Protein AF-A0A5D2M861-F1 (afdb_monomer_lite)

Secondary structure (DSSP, 8-state):
-HHHHHHHHHHTT-S-TTTTEEETTTEE---------S--SS-HHHHHHHHHHHHHHHH-

Radius of gyration: 13.37 Å; chains: 1; bounding box: 26×17×40 Å

Sequence (60 aa):
MVQHLQKLVQLSGMINLKELSLVSGKAAWMAYLDIYCYDADGALFDTALLSAVAAFSHYF

Foldseek 3Di:
DVVVLVVCVVVVCLDPQVVQDPDPPPDGDDDDDDDDDPDPPDPVVVVSSVVVSVVSVVPD

InterPro domains:
  IPR020568 Ribosomal protein uS5 domain 2-type superfamily [SSF54211] (5-59)
  IPR027408 PNPase/RNase PH domain superfamily [G3DSA:3.30.230.70] (1-59)
  IPR050590 Exosome complex component Rrp42 subfamily [PTHR11097] (5-58)

pLDDT: mean 87.22, std 6.35, range [54.56, 93.12]

Structure (mmCIF, N/CA/C/O backbone):
data_AF-A0A5D2M861-F1
#
_entry.id   AF-A0A5D2M861-F1
#
loop_
_atom_site.group_PDB
_atom_site.id
_atom_site.type_symbol
_atom_site.label_atom_id
_atom_site.label_alt_id
_atom_site.label_comp_id
_atom_site.label_asym_id
_atom_site.label_entity_id
_atom_site.label_seq_id
_atom_site.pdbx_PDB_ins_code
_atom_site.Cartn_x
_atom_site.Cartn_y
_atom_site.Cartn_z
_atom_site.occupancy
_atom_site.B_iso_or_equiv
_atom_site.auth_seq_id
_atom_site.auth_comp_id
_atom_site.auth_asym_id
_atom_site.auth_atom_id
_atom_site.pdbx_PDB_model_num
ATOM 1 N N . MET A 1 1 ? 13.198 2.083 -3.946 1.00 71.19 1 MET A N 1
ATOM 2 C CA . MET A 1 1 ? 11.977 2.449 -4.696 1.00 71.19 1 MET A CA 1
ATOM 3 C C . MET A 1 1 ? 10.704 2.129 -3.911 1.00 71.19 1 MET A C 1
ATOM 5 O O . MET A 1 1 ? 10.095 3.062 -3.411 1.00 71.19 1 MET A O 1
ATOM 9 N N . VAL A 1 2 ? 10.354 0.851 -3.695 1.00 82.38 2 VAL A N 1
ATOM 10 C CA . VAL A 1 2 ? 9.106 0.436 -3.005 1.00 82.38 2 VAL A CA 1
ATOM 11 C C . VAL A 1 2 ? 8.929 1.076 -1.620 1.00 82.38 2 VAL A C 1
ATOM 13 O O . VAL A 1 2 ? 7.894 1.671 -1.351 1.00 82.38 2 VAL A O 1
ATOM 16 N N . GLN A 1 3 ? 9.966 1.064 -0.774 1.00 87.00 3 GLN A N 1
ATOM 17 C CA . GLN A 1 3 ? 9.907 1.689 0.560 1.00 87.00 3 GLN A CA 1
ATOM 18 C C . GLN A 1 3 ? 9.613 3.200 0.517 1.00 87.00 3 GLN A C 1
ATOM 20 O O . GLN A 1 3 ? 8.952 3.728 1.406 1.00 87.00 3 GLN A O 1
ATOM 25 N N . HIS A 1 4 ? 10.098 3.906 -0.512 1.00 88.00 4 HIS A N 1
ATOM 26 C CA . HIS A 1 4 ? 9.851 5.343 -0.664 1.00 88.00 4 HIS A CA 1
ATOM 27 C C . HIS A 1 4 ? 8.417 5.601 -1.128 1.00 88.00 4 HIS A C 1
ATOM 29 O O . HIS A 1 4 ? 7.756 6.477 -0.583 1.00 88.00 4 HIS A O 1
ATOM 35 N N . LEU A 1 5 ? 7.920 4.795 -2.069 1.00 89.25 5 LEU A N 1
ATOM 36 C CA . LEU A 1 5 ? 6.536 4.854 -2.535 1.00 89.25 5 LEU A CA 1
ATOM 37 C C . LEU A 1 5 ? 5.550 4.581 -1.390 1.00 89.25 5 LEU A C 1
ATOM 39 O O . LEU A 1 5 ? 4.645 5.376 -1.157 1.00 89.25 5 LEU A O 1
ATOM 43 N N . GLN A 1 6 ? 5.790 3.525 -0.609 1.00 89.31 6 GLN A N 1
ATOM 44 C CA . GLN A 1 6 ? 4.991 3.207 0.575 1.00 89.31 6 GLN A CA 1
ATOM 45 C C . GLN A 1 6 ? 4.982 4.368 1.576 1.00 89.31 6 GLN A C 1
ATOM 47 O O . GLN A 1 6 ? 3.924 4.756 2.066 1.00 89.31 6 GLN A O 1
ATOM 52 N N . LYS A 1 7 ? 6.153 4.951 1.862 1.00 91.00 7 LYS A N 1
ATOM 53 C CA . LYS A 1 7 ? 6.265 6.076 2.793 1.00 91.00 7 LYS A CA 1
ATOM 54 C C . LYS A 1 7 ? 5.500 7.306 2.299 1.00 91.00 7 LYS A C 1
ATOM 56 O O . LYS A 1 7 ? 4.828 7.945 3.099 1.00 91.00 7 LYS A O 1
ATOM 61 N N . LEU A 1 8 ? 5.565 7.626 1.005 1.00 91.56 8 LEU A N 1
ATOM 62 C CA . LEU A 1 8 ? 4.813 8.746 0.431 1.00 91.56 8 LEU A CA 1
ATOM 63 C C . LEU A 1 8 ? 3.301 8.526 0.512 1.00 91.56 8 LEU A C 1
ATOM 65 O O . LEU A 1 8 ? 2.594 9.441 0.916 1.00 91.56 8 LEU A O 1
ATOM 69 N 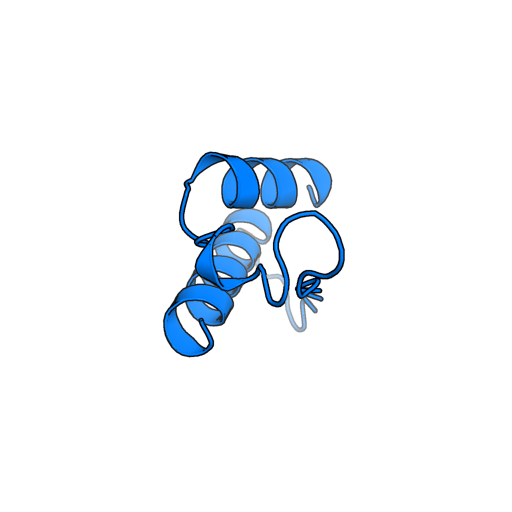N . VAL A 1 9 ? 2.812 7.322 0.207 1.00 88.81 9 VAL A N 1
ATOM 70 C CA . VAL A 1 9 ? 1.381 6.985 0.321 1.00 88.81 9 VAL A CA 1
ATOM 71 C C . VAL A 1 9 ? 0.894 7.057 1.773 1.00 88.81 9 VAL A C 1
ATOM 73 O O . VAL A 1 9 ? -0.203 7.539 2.033 1.00 88.81 9 VAL A O 1
ATOM 76 N N . GLN A 1 10 ? 1.708 6.622 2.738 1.00 88.62 10 GLN A N 1
ATOM 77 C CA . GLN A 1 10 ? 1.362 6.710 4.161 1.00 88.62 10 GLN A CA 1
ATOM 78 C C . GLN A 1 10 ? 1.366 8.154 4.681 1.00 88.62 10 GLN A C 1
ATOM 80 O O . GLN A 1 10 ? 0.514 8.520 5.488 1.00 88.62 10 GLN A O 1
ATOM 85 N N . LEU A 1 11 ? 2.324 8.975 4.238 1.00 89.62 11 LEU A N 1
ATOM 86 C CA . LEU A 1 11 ? 2.462 10.365 4.681 1.00 89.62 11 LEU A CA 1
ATOM 87 C C . LEU A 1 11 ? 1.507 11.329 3.976 1.00 89.62 11 LEU A C 1
ATOM 89 O O . LEU A 1 11 ? 1.210 12.382 4.533 1.00 89.62 11 LEU A O 1
ATOM 93 N N . SER A 1 12 ? 1.032 11.002 2.772 1.00 88.88 12 SER A N 1
ATOM 94 C CA . SER A 1 12 ? 0.153 11.886 2.000 1.00 88.88 12 SER A CA 1
ATOM 95 C C . SER A 1 12 ? -1.225 12.075 2.633 1.00 88.88 12 SER A C 1
ATOM 97 O O . SER A 1 12 ? -1.937 13.002 2.260 1.00 88.88 12 SER A O 1
ATOM 99 N N . GLY A 1 13 ? -1.622 11.200 3.566 1.00 86.12 13 GLY A N 1
ATOM 100 C CA . GLY A 1 13 ? -2.964 11.212 4.152 1.00 86.12 13 GLY A CA 1
ATOM 101 C C . GLY A 1 13 ? -4.067 10.835 3.158 1.00 86.12 13 GLY A C 1
ATOM 102 O O . GLY A 1 13 ? -5.238 11.044 3.450 1.00 86.12 13 GLY A O 1
ATOM 103 N N . MET A 1 14 ? -3.701 10.281 1.997 1.00 85.88 14 MET A N 1
ATOM 104 C CA . MET A 1 14 ? -4.629 9.913 0.923 1.00 85.88 14 MET A CA 1
ATOM 105 C C . MET A 1 14 ? -5.597 8.792 1.322 1.00 85.88 14 MET A C 1
ATOM 107 O O . MET A 1 14 ? -6.701 8.731 0.800 1.00 85.88 14 MET A O 1
ATOM 111 N N . ILE A 1 15 ? -5.189 7.908 2.237 1.00 86.75 15 ILE A N 1
ATOM 112 C CA . ILE A 1 15 ? -6.017 6.801 2.721 1.00 86.75 15 ILE A CA 1
ATOM 113 C C . ILE A 1 15 ? -6.522 7.145 4.121 1.00 86.75 15 ILE A C 1
ATOM 115 O O . ILE A 1 15 ? -5.727 7.331 5.049 1.00 86.75 15 ILE A O 1
ATOM 119 N N . ASN A 1 16 ? -7.843 7.178 4.305 1.00 86.88 16 ASN A N 1
ATOM 120 C CA . ASN A 1 16 ? -8.429 7.409 5.618 1.00 86.88 16 ASN A CA 1
ATOM 121 C C . ASN A 1 16 ? -8.358 6.139 6.483 1.00 86.88 16 ASN A C 1
ATOM 123 O O . ASN A 1 16 ? -9.205 5.249 6.420 1.00 86.88 16 ASN A O 1
ATOM 127 N N . LEU A 1 17 ? -7.360 6.077 7.366 1.00 85.50 17 LEU A N 1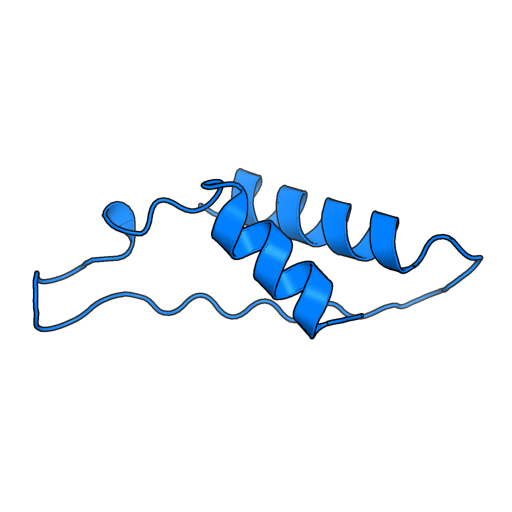
ATOM 128 C CA . LEU A 1 17 ? -7.170 4.948 8.286 1.00 85.50 17 LEU A CA 1
ATOM 129 C C . LEU A 1 17 ? -8.355 4.718 9.239 1.00 85.50 17 LEU A C 1
ATOM 131 O O . LEU A 1 17 ? -8.517 3.612 9.751 1.00 85.50 17 LEU A O 1
ATOM 135 N N . LYS A 1 18 ? -9.191 5.736 9.490 1.00 86.38 18 LYS A N 1
ATOM 136 C CA . LYS A 1 18 ? -10.389 5.580 10.327 1.00 86.38 18 LYS A CA 1
ATOM 137 C C . LYS A 1 18 ? -11.496 4.827 9.599 1.00 86.38 18 LYS A C 1
ATOM 139 O O . LYS A 1 18 ? -12.193 4.049 10.236 1.00 86.38 18 LYS A O 1
ATOM 144 N N . GLU A 1 19 ? -11.633 5.024 8.292 1.00 86.06 19 GLU A N 1
ATOM 145 C CA . GLU A 1 19 ? -12.617 4.305 7.468 1.00 86.06 19 GLU A CA 1
ATOM 146 C C . GLU A 1 19 ? -12.240 2.834 7.283 1.00 86.06 19 GLU A C 1
ATOM 148 O O . GLU A 1 19 ? -13.107 1.972 7.183 1.00 86.06 19 GLU A O 1
ATOM 153 N N . LEU A 1 20 ? -10.944 2.522 7.350 1.00 85.31 20 LEU A N 1
ATOM 154 C CA . LEU A 1 20 ? -10.458 1.144 7.377 1.00 85.31 20 LEU A CA 1
ATOM 155 C C . LEU A 1 20 ? -10.788 0.419 8.698 1.00 85.31 20 LEU A C 1
ATOM 157 O O . LEU A 1 20 ? -10.725 -0.807 8.746 1.00 85.31 20 LEU A O 1
ATOM 161 N N . SER A 1 21 ? -11.141 1.125 9.777 1.00 89.94 21 SER A N 1
ATOM 162 C CA . SER A 1 21 ? -11.450 0.512 11.074 1.00 89.94 21 SER A CA 1
ATOM 163 C C . SER A 1 21 ? -12.868 -0.067 11.100 1.00 89.94 21 SER A C 1
ATOM 165 O O . SER A 1 21 ? -13.844 0.670 11.191 1.00 89.94 21 SER A O 1
ATOM 167 N N . LEU A 1 22 ? -12.984 -1.396 11.144 1.00 89.00 22 LEU A N 1
ATOM 168 C CA . LEU A 1 22 ? -14.263 -2.104 11.287 1.00 89.00 22 LEU A CA 1
ATOM 169 C C . LEU A 1 22 ? -14.782 -2.041 12.725 1.00 89.00 22 LEU A C 1
ATOM 171 O O . LEU A 1 22 ? -15.917 -1.657 12.992 1.00 89.00 22 LEU A O 1
ATOM 175 N N . VAL A 1 23 ? -13.926 -2.441 13.667 1.00 91.25 23 VAL A N 1
ATOM 176 C CA . VAL A 1 23 ? -14.211 -2.429 15.100 1.00 91.25 23 VAL A CA 1
ATOM 177 C C . VAL A 1 23 ? -12.993 -1.858 15.796 1.00 91.25 23 VAL A C 1
ATOM 179 O O . VAL A 1 23 ? -11.928 -2.480 15.807 1.00 91.25 23 VAL A O 1
ATOM 182 N N . SER A 1 24 ? -13.162 -0.672 16.381 1.00 87.25 24 SER A N 1
ATOM 183 C CA . SER A 1 24 ? -12.073 0.069 17.018 1.00 87.25 24 SER A CA 1
ATOM 184 C C . SER A 1 24 ? -11.316 -0.808 18.019 1.00 87.25 24 SER A C 1
ATOM 186 O O . SER A 1 24 ? -11.914 -1.428 18.902 1.00 87.25 24 SER A O 1
ATOM 188 N N . GLY A 1 25 ? -9.998 -0.903 17.841 1.00 88.69 25 GLY A N 1
ATOM 189 C CA . GLY A 1 25 ? -9.110 -1.699 18.693 1.00 88.69 25 GLY A CA 1
ATOM 190 C C . GLY A 1 25 ? -9.215 -3.222 18.535 1.00 88.69 25 GLY A C 1
ATOM 191 O O . GLY A 1 25 ? -8.542 -3.932 19.276 1.00 88.69 25 GLY A O 1
ATOM 192 N N . LYS A 1 26 ? -10.029 -3.742 17.603 1.00 91.69 26 LYS A N 1
ATOM 193 C CA . LYS A 1 26 ? -10.178 -5.191 17.365 1.00 91.69 26 LYS A CA 1
ATOM 194 C C . LYS A 1 26 ? -9.892 -5.609 15.928 1.00 91.69 26 LYS A C 1
ATOM 196 O O . LYS A 1 26 ? -9.229 -6.618 15.726 1.00 91.69 26 LYS A O 1
ATOM 201 N N . ALA A 1 27 ? -10.411 -4.873 14.946 1.00 90.06 27 ALA A N 1
ATOM 202 C CA . ALA A 1 27 ? -10.296 -5.243 13.540 1.00 90.06 27 ALA A CA 1
ATOM 203 C C . ALA A 1 27 ? -10.298 -4.014 12.627 1.00 90.06 27 ALA A C 1
ATOM 205 O O . ALA A 1 27 ? -11.115 -3.104 12.788 1.00 90.06 27 ALA A O 1
ATOM 206 N N . ALA A 1 28 ? -9.413 -4.033 11.638 1.00 93.12 28 ALA A N 1
ATOM 207 C CA . ALA A 1 28 ? -9.342 -3.061 10.561 1.00 93.12 28 ALA A CA 1
ATOM 208 C C . ALA A 1 28 ? -8.998 -3.776 9.252 1.00 93.12 28 ALA A C 1
ATOM 210 O O . ALA A 1 28 ? -8.384 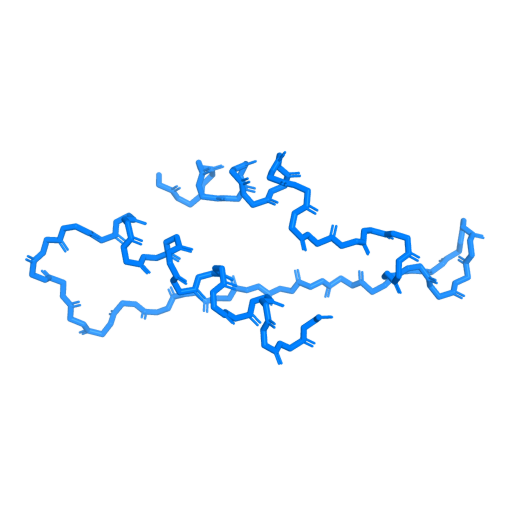-4.845 9.258 1.00 93.12 28 ALA A O 1
ATOM 211 N N . TRP A 1 29 ? -9.400 -3.181 8.139 1.00 90.31 29 TRP A N 1
ATOM 212 C CA . TRP A 1 29 ? -9.023 -3.619 6.808 1.00 90.31 29 TRP A CA 1
ATOM 213 C C . TRP A 1 29 ? -7.548 -3.335 6.544 1.00 90.31 29 TRP A C 1
ATOM 215 O O . TRP A 1 29 ? -7.017 -2.286 6.913 1.00 90.31 29 TRP A O 1
ATOM 225 N N . MET A 1 30 ? -6.902 -4.275 5.862 1.00 89.00 30 MET A N 1
ATOM 226 C CA . MET A 1 30 ? -5.538 -4.126 5.384 1.00 89.00 30 MET A CA 1
ATOM 227 C C . MET A 1 30 ? -5.566 -4.029 3.863 1.00 89.00 30 MET A C 1
ATOM 229 O O . MET A 1 30 ? -5.960 -4.975 3.184 1.00 89.00 30 MET A O 1
ATOM 233 N N . ALA A 1 31 ? -5.171 -2.873 3.336 1.00 86.81 31 ALA A N 1
ATOM 234 C CA . ALA A 1 31 ? -5.061 -2.659 1.903 1.00 86.81 31 ALA A CA 1
ATOM 235 C C . ALA A 1 31 ? -3.672 -3.095 1.421 1.00 86.81 31 ALA A C 1
ATOM 237 O O . ALA A 1 31 ? -2.654 -2.583 1.893 1.00 86.81 31 ALA A O 1
ATOM 238 N N . TYR A 1 32 ? -3.644 -4.029 0.476 1.00 88.94 32 TYR A N 1
ATOM 239 C CA . TYR A 1 32 ? -2.440 -4.434 -0.241 1.00 88.94 32 TYR A CA 1
ATOM 240 C C . TYR A 1 32 ? -2.498 -3.856 -1.652 1.00 88.94 32 TYR A C 1
ATOM 242 O O . TYR A 1 32 ? -3.545 -3.903 -2.296 1.00 88.94 32 TYR A O 1
ATOM 250 N N . LEU A 1 33 ? -1.381 -3.302 -2.116 1.00 88.69 33 LEU A N 1
ATOM 251 C CA . LEU A 1 33 ? -1.250 -2.757 -3.460 1.00 88.69 33 LEU A CA 1
ATOM 252 C C . LEU A 1 33 ? -0.007 -3.351 -4.113 1.00 88.69 33 LEU A C 1
ATOM 254 O O . LEU A 1 33 ? 1.114 -3.036 -3.712 1.00 88.69 33 LEU A O 1
ATOM 258 N N . ASP A 1 34 ? -0.227 -4.154 -5.148 1.00 90.69 34 ASP A N 1
ATOM 259 C CA . ASP A 1 34 ? 0.829 -4.707 -5.985 1.00 90.69 34 ASP A CA 1
ATOM 260 C C . ASP A 1 34 ? 0.893 -3.928 -7.302 1.00 90.69 34 ASP A C 1
ATOM 262 O O . ASP A 1 34 ? -0.101 -3.797 -8.017 1.00 90.69 34 ASP A O 1
ATOM 266 N N . ILE A 1 35 ? 2.071 -3.384 -7.620 1.00 89.38 35 ILE A N 1
ATOM 267 C CA . ILE A 1 35 ? 2.305 -2.602 -8.838 1.00 89.38 35 ILE A CA 1
ATOM 268 C C . ILE A 1 35 ? 3.185 -3.422 -9.773 1.00 89.38 35 ILE A C 1
ATOM 270 O O . ILE A 1 35 ? 4.361 -3.659 -9.489 1.00 89.38 35 ILE A O 1
ATOM 274 N N . TYR A 1 36 ? 2.618 -3.817 -10.910 1.00 89.88 36 TYR A N 1
ATOM 275 C CA . TYR A 1 36 ? 3.322 -4.550 -11.955 1.00 89.88 36 TYR A CA 1
ATOM 276 C C . TYR A 1 36 ? 3.702 -3.604 -13.088 1.00 89.88 36 TYR A C 1
ATOM 278 O O . TYR A 1 36 ? 2.849 -2.953 -13.686 1.00 89.88 36 TYR A O 1
ATOM 286 N N . CYS A 1 37 ? 4.995 -3.533 -13.387 1.00 87.31 37 CYS A N 1
ATOM 287 C CA . CYS A 1 37 ? 5.501 -2.739 -14.498 1.00 87.31 37 CYS A CA 1
ATOM 288 C C . CYS A 1 37 ? 5.524 -3.620 -15.747 1.00 87.31 37 CYS A C 1
ATOM 290 O O . CYS A 1 37 ? 6.323 -4.552 -15.819 1.00 87.31 37 CYS A O 1
ATOM 292 N N . TYR A 1 38 ? 4.613 -3.357 -16.686 1.00 85.88 38 TYR A N 1
ATOM 293 C CA . TYR A 1 38 ? 4.515 -4.117 -17.936 1.00 85.88 38 TYR A CA 1
ATOM 294 C C . TYR A 1 38 ? 5.578 -3.685 -18.953 1.00 85.88 38 TYR A C 1
ATOM 296 O O . TYR A 1 38 ? 6.217 -4.530 -19.572 1.00 85.88 38 TYR A O 1
ATOM 304 N N . ASP A 1 39 ? 5.791 -2.374 -19.075 1.00 86.62 39 ASP A N 1
ATOM 305 C CA . ASP A 1 39 ? 6.830 -1.761 -19.898 1.00 86.62 39 ASP A CA 1
ATOM 306 C C . ASP A 1 39 ? 7.404 -0.547 -19.156 1.00 86.62 39 ASP A C 1
ATOM 308 O O . ASP A 1 39 ? 6.684 0.140 -18.426 1.00 86.62 39 ASP A O 1
ATOM 312 N N . ALA A 1 40 ? 8.708 -0.322 -19.283 1.00 83.56 40 ALA A N 1
ATOM 313 C CA . ALA A 1 40 ? 9.437 0.676 -18.513 1.00 83.56 40 ALA A CA 1
ATOM 314 C C . ALA A 1 40 ? 10.356 1.494 -19.425 1.00 83.56 40 ALA A C 1
ATOM 316 O O . ALA A 1 40 ? 11.555 1.235 -19.504 1.00 83.56 40 ALA A O 1
ATOM 317 N N . ASP A 1 41 ? 9.800 2.537 -20.041 1.00 84.38 41 ASP A N 1
ATOM 318 C CA . ASP A 1 41 ? 10.541 3.501 -20.870 1.00 84.38 41 ASP A CA 1
ATOM 319 C C . ASP A 1 41 ? 11.036 4.723 -20.059 1.00 84.38 41 ASP A C 1
ATOM 321 O O . ASP A 1 41 ? 11.053 5.866 -20.510 1.00 84.38 41 ASP A O 1
ATOM 325 N N . GLY A 1 42 ? 11.402 4.493 -18.792 1.00 84.56 42 GLY A N 1
ATOM 326 C CA . GLY A 1 42 ? 11.791 5.540 -17.839 1.00 84.56 42 GLY A CA 1
ATOM 327 C C . GLY A 1 42 ? 10.664 5.989 -16.897 1.00 84.56 42 GLY A C 1
ATOM 328 O O . GLY A 1 42 ? 9.571 5.435 -16.894 1.00 84.56 42 GLY A O 1
ATOM 329 N N . ALA A 1 43 ? 10.972 6.941 -16.003 1.00 87.81 43 ALA A N 1
ATOM 330 C CA . ALA A 1 43 ? 10.048 7.506 -14.997 1.00 87.81 43 ALA A CA 1
ATOM 331 C C . ALA A 1 43 ? 9.216 6.471 -14.197 1.00 87.81 43 ALA A C 1
ATOM 333 O O . ALA A 1 43 ? 8.073 6.718 -13.804 1.00 87.81 43 ALA A O 1
ATOM 334 N N . LEU A 1 44 ? 9.797 5.296 -13.927 1.00 90.06 44 LEU A N 1
ATOM 335 C CA . LEU A 1 44 ? 9.096 4.171 -13.301 1.00 90.06 44 LEU A CA 1
ATOM 336 C C . LEU A 1 44 ? 8.520 4.521 -11.925 1.00 90.06 44 LEU A C 1
ATOM 338 O O . LEU A 1 44 ? 7.439 4.069 -11.560 1.00 90.06 44 LEU A O 1
ATOM 342 N N . PHE A 1 45 ? 9.245 5.340 -11.162 1.00 90.56 45 PHE A N 1
ATOM 343 C CA . PHE A 1 45 ? 8.814 5.767 -9.837 1.00 90.56 45 PHE A CA 1
ATOM 344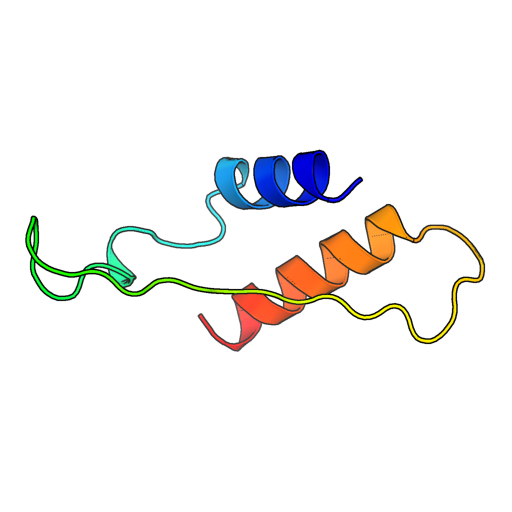 C C . PHE A 1 45 ? 7.582 6.669 -9.897 1.00 90.56 45 PHE A C 1
ATOM 346 O O . PHE A 1 45 ? 6.624 6.419 -9.169 1.00 90.56 45 PHE A O 1
ATOM 353 N N . ASP A 1 46 ? 7.588 7.670 -10.778 1.00 90.88 46 ASP A N 1
ATOM 354 C CA . ASP A 1 46 ? 6.466 8.597 -10.935 1.00 90.88 46 ASP A CA 1
ATOM 355 C C . ASP A 1 46 ? 5.235 7.865 -11.472 1.00 90.88 46 ASP A C 1
ATOM 357 O O . ASP A 1 46 ? 4.131 8.054 -10.966 1.00 90.88 46 ASP A O 1
ATOM 361 N N . THR A 1 47 ? 5.434 6.943 -12.419 1.00 92.81 47 THR A N 1
ATOM 362 C CA . THR A 1 47 ? 4.365 6.092 -12.959 1.00 92.81 47 THR A CA 1
ATOM 363 C C . THR A 1 47 ? 3.777 5.175 -11.885 1.00 92.81 47 THR A C 1
ATOM 365 O O . THR A 1 47 ? 2.556 5.065 -11.763 1.00 92.81 47 THR A O 1
ATOM 368 N N . ALA A 1 48 ? 4.620 4.547 -11.059 1.00 92.25 48 ALA A N 1
ATOM 369 C CA . ALA A 1 48 ? 4.167 3.716 -9.947 1.00 92.25 48 ALA A CA 1
ATOM 370 C C . ALA A 1 48 ? 3.428 4.544 -8.886 1.00 92.25 48 ALA A C 1
ATOM 372 O O . ALA A 1 48 ? 2.398 4.109 -8.373 1.00 92.25 48 ALA A O 1
ATOM 373 N N . LEU A 1 49 ? 3.912 5.750 -8.573 1.00 91.50 49 LEU A N 1
ATOM 374 C CA . LEU A 1 49 ? 3.261 6.643 -7.618 1.00 91.50 49 LEU A CA 1
ATOM 375 C C . LEU A 1 49 ? 1.892 7.096 -8.133 1.00 91.50 49 LEU A C 1
ATOM 377 O O . LEU A 1 49 ? 0.913 7.007 -7.398 1.00 91.50 49 LEU A O 1
ATOM 381 N N . LEU A 1 50 ? 1.805 7.516 -9.397 1.00 91.50 50 LEU A N 1
ATOM 382 C CA . LEU A 1 50 ? 0.547 7.912 -10.027 1.00 91.50 50 LEU A CA 1
ATOM 383 C C . LEU A 1 50 ? -0.444 6.742 -10.082 1.00 91.50 50 LEU A C 1
ATOM 385 O O . LEU A 1 50 ? -1.621 6.924 -9.788 1.00 91.50 50 LEU A O 1
ATOM 389 N N . SER A 1 51 ? 0.037 5.534 -10.389 1.00 91.69 51 SER A N 1
ATOM 390 C CA . SER A 1 51 ? -0.783 4.315 -10.379 1.00 91.69 51 SER A CA 1
ATOM 391 C C . SER A 1 51 ? -1.318 4.005 -8.981 1.00 91.69 51 SER A C 1
ATOM 393 O O . SER A 1 51 ? -2.493 3.678 -8.838 1.00 91.69 51 SER A O 1
ATOM 395 N N . ALA A 1 52 ? -0.490 4.155 -7.940 1.00 91.69 52 ALA A N 1
ATOM 396 C CA . ALA A 1 52 ? -0.923 3.987 -6.556 1.00 91.69 52 ALA A CA 1
ATOM 397 C C . ALA A 1 52 ? -1.992 5.015 -6.168 1.00 91.69 52 ALA A C 1
ATOM 399 O O . ALA 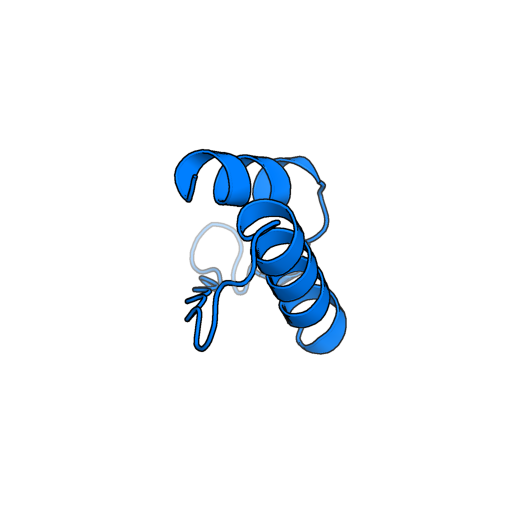A 1 52 ? -3.007 4.651 -5.581 1.00 91.69 52 ALA A O 1
ATOM 400 N N . VAL A 1 53 ? -1.790 6.286 -6.530 1.00 91.19 53 VAL A N 1
ATOM 401 C CA . VAL A 1 53 ? -2.769 7.354 -6.287 1.00 91.19 53 VAL A CA 1
ATOM 402 C C . VAL A 1 53 ? -4.084 7.051 -6.999 1.00 91.19 53 VAL A C 1
ATOM 404 O O . VAL A 1 53 ? -5.131 7.069 -6.363 1.00 91.19 53 VAL A O 1
ATOM 407 N N . ALA A 1 54 ? -4.038 6.700 -8.285 1.00 91.06 54 ALA A N 1
ATOM 408 C CA . ALA A 1 54 ? -5.227 6.364 -9.060 1.00 91.06 54 ALA A CA 1
ATOM 409 C C . ALA A 1 54 ? -5.982 5.160 -8.475 1.00 91.06 54 ALA A C 1
ATOM 411 O O . ALA A 1 54 ? -7.204 5.203 -8.360 1.00 91.06 54 ALA A O 1
ATOM 412 N N . ALA A 1 55 ? -5.267 4.108 -8.064 1.00 90.50 55 ALA A N 1
ATOM 413 C CA . ALA A 1 55 ? -5.875 2.934 -7.447 1.00 90.50 55 ALA A CA 1
ATOM 414 C C . ALA A 1 55 ? -6.593 3.291 -6.138 1.00 90.50 55 ALA A C 1
ATOM 416 O O . ALA A 1 55 ? -7.737 2.891 -5.940 1.00 90.50 55 ALA A O 1
ATOM 417 N N . PHE A 1 56 ? -5.963 4.081 -5.265 1.00 87.44 56 PHE A N 1
ATOM 418 C CA . PHE A 1 56 ?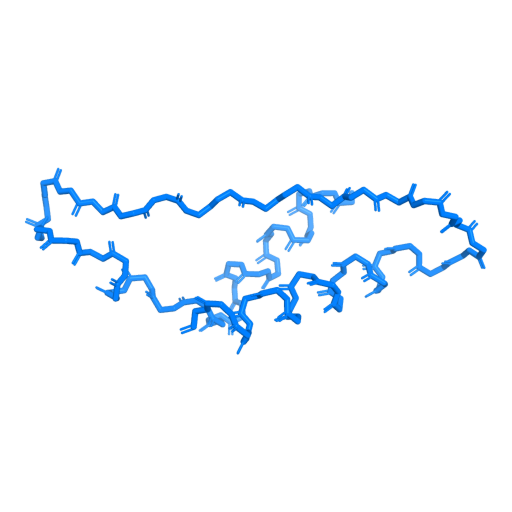 -6.586 4.465 -4.001 1.00 87.44 56 PHE A CA 1
ATOM 419 C C . PHE A 1 56 ? -7.710 5.489 -4.173 1.00 87.44 56 PHE A C 1
ATOM 421 O O . PHE A 1 56 ? -8.726 5.329 -3.525 1.00 87.44 56 PHE A O 1
ATOM 428 N N . SER A 1 57 ? -7.600 6.476 -5.066 1.00 85.38 57 SER A N 1
ATOM 429 C CA . SER A 1 57 ? -8.668 7.473 -5.275 1.00 85.38 57 SER A CA 1
ATOM 430 C C . SER A 1 57 ? -9.935 6.921 -5.934 1.00 85.38 57 SER A C 1
ATOM 432 O O . SER A 1 57 ? -10.962 7.592 -5.925 1.00 85.38 57 SER A O 1
ATOM 434 N N . HIS A 1 58 ? -9.852 5.760 -6.588 1.00 75.62 58 HIS A N 1
ATOM 435 C CA . HIS A 1 58 ? -10.974 5.197 -7.337 1.00 75.62 58 HIS A CA 1
ATOM 436 C C . HIS A 1 58 ? -11.652 4.014 -6.625 1.00 75.62 58 HIS A C 1
ATOM 438 O O . HIS A 1 58 ? -12.796 3.692 -6.951 1.00 75.62 58 HIS A O 1
ATOM 444 N N . TYR A 1 59 ? -10.957 3.354 -5.692 1.00 65.00 59 TYR A N 1
ATOM 445 C CA . TYR A 1 59 ? -11.460 2.186 -4.953 1.00 65.00 59 TYR A CA 1
ATOM 446 C C . TYR A 1 59 ? -11.633 2.421 -3.444 1.00 65.00 59 TYR A C 1
ATOM 448 O O . TYR A 1 59 ? -12.280 1.598 -2.795 1.00 65.00 59 TYR A O 1
ATOM 456 N N . PHE A 1 60 ? -11.076 3.504 -2.899 1.00 54.56 60 PHE A N 1
ATOM 457 C CA . PHE A 1 60 ? -11.302 3.986 -1.535 1.00 54.56 60 PHE A CA 1
ATOM 458 C C . PHE A 1 60 ? -11.888 5.396 -1.583 1.00 54.56 60 PHE A C 1
ATOM 460 O O . PHE A 1 60 ? -12.706 5.693 -0.689 1.00 54.56 60 PHE A O 1
#

Organism: Gossypium tomentosum (NCBI:txid34277)